Protein AF-A0A3D4BAF2-F1 (afdb_monomer_lite)

Radius of gyration: 17.15 Å; chains: 1; bounding box: 44×29×36 Å

Sequence (76 aa):
MDPTCLNYLLTDQERRRFEEDGYFIVKDVLPREMIPELIAVVDRIDAELRPNFDRGPYEGCNHFDFIGQDDIFLEL

pLDDT: mean 90.04, std 6.48, range [60.97, 97.25]

Secondary structure (DSSP, 8-state):
--GGGGS--S-HHHHHHHHHHS--PPPS-S-TTHHHHHHHHHHHHHHHHGGGSS--TTS-----SGGGG-GGGG--

Foldseek 3Di:
DDPCVPPPPDDPVQVVCCVPVVHGDDPPPDPPVLVVVVVVQVVVVCVVCVVVDPDDPPDDDDDPPCCVVDVSSVVD

Structure (mmCIF, N/CA/C/O backbone):
data_AF-A0A3D4BAF2-F1
#
_entry.id   AF-A0A3D4BAF2-F1
#
loop_
_atom_site.group_PDB
_atom_site.id
_atom_site.type_symbol
_atom_site.label_atom_id
_atom_site.label_alt_id
_atom_site.label_comp_id
_atom_site.label_asym_id
_atom_site.label_entity_id
_atom_site.label_seq_id
_atom_site.pdbx_PDB_ins_code
_atom_site.Cartn_x
_atom_site.Cartn_y
_atom_site.Cartn_z
_atom_site.occupancy
_atom_site.B_iso_or_equiv
_atom_site.auth_seq_id
_atom_site.auth_comp_id
_atom_site.auth_asym_id
_atom_site.auth_atom_id
_atom_site.pdbx_PDB_model_num
ATOM 1 N N . MET A 1 1 ? -20.286 0.454 -6.326 1.00 60.97 1 MET A N 1
ATOM 2 C CA . MET A 1 1 ? -19.975 0.926 -4.962 1.00 60.97 1 MET A CA 1
ATOM 3 C C . MET A 1 1 ? -21.004 0.323 -4.020 1.00 60.97 1 MET A C 1
ATOM 5 O O . MET A 1 1 ? -22.188 0.437 -4.320 1.00 60.97 1 MET A O 1
ATOM 9 N N . ASP A 1 2 ? -20.567 -0.367 -2.968 1.00 78.50 2 ASP A N 1
ATOM 10 C CA . ASP A 1 2 ? -21.450 -0.963 -1.956 1.00 78.50 2 ASP A CA 1
ATOM 11 C C . ASP A 1 2 ? -21.901 0.122 -0.952 1.00 78.50 2 ASP A C 1
ATOM 13 O O . ASP A 1 2 ? -21.033 0.752 -0.351 1.00 78.50 2 ASP A O 1
ATOM 17 N N . PRO A 1 3 ? -23.213 0.370 -0.747 1.00 82.25 3 PRO A N 1
ATOM 18 C CA . PRO A 1 3 ? -23.711 1.396 0.180 1.00 82.25 3 PRO A CA 1
ATOM 19 C C . PRO A 1 3 ? -23.272 1.217 1.639 1.00 82.25 3 PRO A C 1
ATOM 21 O O . PRO A 1 3 ? -23.317 2.172 2.413 1.00 82.25 3 PRO A O 1
ATOM 24 N N . THR A 1 4 ? -22.855 0.012 2.034 1.00 79.69 4 THR A N 1
ATOM 25 C CA . THR A 1 4 ? -22.380 -0.271 3.394 1.00 79.69 4 THR A CA 1
ATOM 26 C C . THR A 1 4 ? -21.066 0.429 3.731 1.00 79.69 4 THR A C 1
ATOM 28 O O . THR A 1 4 ? -20.779 0.600 4.914 1.00 79.69 4 THR A O 1
ATOM 31 N N . CYS A 1 5 ? -20.319 0.927 2.737 1.00 71.81 5 CYS A N 1
ATOM 32 C CA . CYS A 1 5 ? -19.119 1.740 2.960 1.00 71.81 5 CYS A CA 1
ATOM 33 C C . CYS A 1 5 ? -19.402 3.068 3.684 1.00 71.81 5 CYS A C 1
ATOM 35 O O . CYS A 1 5 ? -18.480 3.700 4.192 1.00 71.81 5 CYS A O 1
ATOM 37 N N . LEU A 1 6 ? -20.672 3.488 3.739 1.00 74.56 6 LEU A N 1
ATOM 38 C CA . LEU A 1 6 ? -21.126 4.667 4.479 1.00 74.56 6 LEU A CA 1
ATOM 39 C C . LEU A 1 6 ? -21.365 4.381 5.968 1.00 74.56 6 LEU A C 1
ATOM 41 O O . LEU A 1 6 ? -21.548 5.314 6.751 1.00 74.56 6 LEU A O 1
ATOM 45 N N . ASN A 1 7 ? -21.389 3.109 6.368 1.00 80.88 7 ASN A N 1
ATOM 46 C CA . ASN A 1 7 ? -21.496 2.732 7.770 1.00 80.88 7 ASN A CA 1
ATOM 47 C C . ASN A 1 7 ? -20.130 2.862 8.450 1.00 80.88 7 ASN A C 1
ATOM 49 O O . ASN A 1 7 ? -19.090 2.665 7.828 1.00 80.88 7 ASN A O 1
ATOM 53 N N . TYR A 1 8 ? -20.124 3.136 9.756 1.00 70.31 8 TYR A N 1
ATOM 54 C CA . TYR A 1 8 ? -18.907 2.989 10.551 1.00 70.31 8 TYR A CA 1
ATOM 55 C C . TYR A 1 8 ? -18.483 1.515 10.540 1.00 70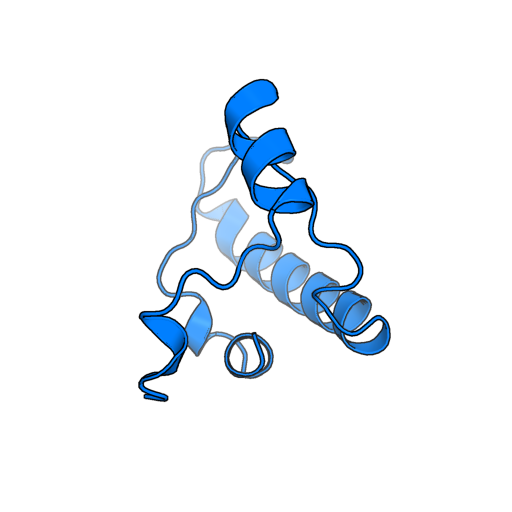.31 8 TYR A C 1
ATOM 57 O O . TYR A 1 8 ? -19.108 0.683 11.191 1.00 70.31 8 TYR A O 1
ATOM 65 N N . LEU A 1 9 ? -17.438 1.206 9.768 1.00 81.69 9 LEU A N 1
ATOM 66 C CA . LEU A 1 9 ? -16.906 -0.152 9.614 1.00 81.69 9 LEU A CA 1
ATOM 67 C C . LEU A 1 9 ? -15.970 -0.562 10.759 1.00 81.69 9 LEU A C 1
ATOM 69 O O . LEU A 1 9 ? -15.659 -1.740 10.898 1.00 81.69 9 LEU A O 1
ATOM 73 N N . LEU A 1 10 ? -15.531 0.400 11.578 1.00 85.88 10 LEU A N 1
ATOM 74 C CA . LEU A 1 10 ? -14.701 0.127 12.746 1.00 85.88 10 LEU A CA 1
ATOM 75 C C . LEU A 1 10 ? -15.533 -0.512 13.852 1.00 85.88 10 LEU A C 1
ATOM 77 O O . LEU A 1 10 ? -16.603 -0.016 14.212 1.00 85.88 10 LEU A O 1
ATOM 81 N N . THR A 1 11 ? -14.987 -1.555 14.462 1.00 88.75 11 THR A N 1
ATOM 82 C CA . THR A 1 11 ? -15.478 -2.035 15.752 1.00 88.75 11 THR A CA 1
ATOM 83 C C . THR A 1 11 ? -15.278 -0.965 16.830 1.00 88.75 11 THR A C 1
ATOM 85 O O . THR A 1 11 ? -14.381 -0.122 16.740 1.00 88.75 11 THR A O 1
ATOM 88 N N . ASP A 1 12 ? -16.057 -1.026 17.915 1.00 91.19 12 ASP A N 1
ATOM 89 C CA . ASP A 1 12 ? -15.896 -0.103 19.050 1.00 91.19 12 ASP A CA 1
ATOM 90 C C . ASP A 1 12 ? -14.470 -0.119 19.627 1.00 91.19 12 ASP A C 1
ATOM 92 O O . ASP A 1 12 ? -13.977 0.898 20.113 1.00 91.19 12 ASP A O 1
ATOM 96 N N . GLN A 1 13 ? -13.791 -1.269 19.571 1.00 90.69 13 GLN A N 1
ATOM 97 C CA . GLN A 1 13 ? -12.409 -1.393 20.028 1.00 90.69 13 GLN A CA 1
ATOM 98 C C . GLN A 1 13 ? -11.429 -0.668 19.098 1.00 90.69 13 GLN A C 1
ATOM 100 O O . GLN A 1 13 ? -10.540 0.029 19.584 1.00 90.69 13 GLN A O 1
ATOM 105 N N . GLU A 1 14 ? -11.563 -0.834 17.782 1.00 91.75 14 GLU A N 1
ATOM 106 C CA . GLU A 1 14 ? -10.713 -0.148 16.798 1.00 91.75 14 GLU A CA 1
ATOM 107 C C . GLU A 1 14 ? -10.933 1.359 16.839 1.00 91.75 14 GLU A C 1
ATOM 109 O O . GLU A 1 14 ? -9.967 2.118 16.818 1.00 91.75 14 GLU A O 1
ATOM 114 N N . ARG A 1 15 ? -12.189 1.787 16.995 1.00 90.81 15 ARG A N 1
ATOM 115 C CA . ARG A 1 15 ? -12.537 3.192 17.182 1.00 90.81 15 ARG A CA 1
ATOM 116 C C . ARG A 1 15 ? -11.859 3.787 18.413 1.00 90.81 15 ARG A C 1
ATOM 118 O O . ARG A 1 15 ? -11.232 4.831 18.293 1.00 90.81 15 ARG A O 1
ATOM 125 N N . ARG A 1 16 ? -11.947 3.126 19.574 1.00 93.38 16 ARG A N 1
ATOM 126 C CA . ARG A 1 16 ? -11.284 3.606 20.800 1.00 93.38 16 ARG A CA 1
ATOM 127 C C . ARG A 1 16 ? -9.773 3.698 20.634 1.00 93.38 16 ARG A C 1
ATOM 129 O O . ARG A 1 16 ? -9.207 4.720 20.987 1.00 93.38 16 ARG A O 1
ATOM 136 N N . ARG A 1 17 ? -9.134 2.678 20.047 1.00 93.88 17 ARG A N 1
ATOM 137 C CA . ARG A 1 17 ? -7.688 2.719 19.760 1.00 93.88 17 ARG A CA 1
ATOM 138 C C . ARG A 1 17 ? -7.329 3.894 18.863 1.00 93.88 17 ARG A C 1
ATOM 140 O O . ARG A 1 17 ? -6.403 4.625 19.171 1.00 93.88 17 ARG A O 1
ATOM 147 N N . PHE A 1 18 ? -8.093 4.117 17.798 1.00 92.88 18 PHE A N 1
ATOM 148 C CA . PHE A 1 18 ? -7.865 5.259 16.922 1.00 92.88 18 PHE A CA 1
ATOM 1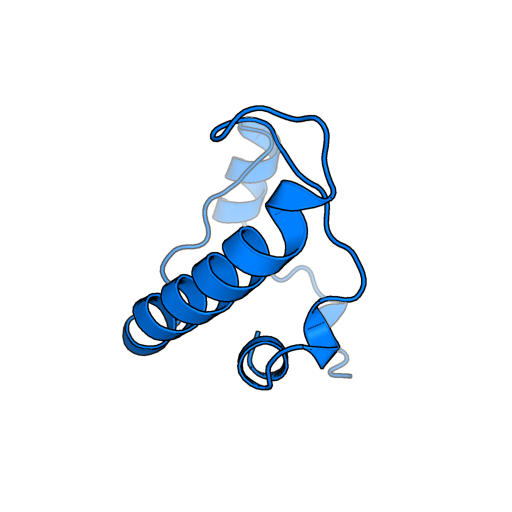49 C C . PHE A 1 18 ? -8.043 6.602 17.649 1.00 92.88 18 PHE A C 1
ATOM 151 O O . PHE A 1 18 ? -7.241 7.508 17.449 1.00 92.88 18 PHE A O 1
ATOM 158 N N . GLU A 1 19 ? -9.062 6.735 18.502 1.00 94.12 19 GLU A N 1
ATOM 159 C CA . GLU A 1 19 ? -9.320 7.952 19.285 1.00 94.12 19 GLU A CA 1
ATOM 160 C C . GLU A 1 19 ? -8.251 8.206 20.368 1.00 94.12 19 GLU A C 1
ATOM 162 O O . GLU A 1 19 ? -7.914 9.361 20.622 1.00 94.12 19 GLU A O 1
ATOM 167 N N . GLU A 1 20 ? -7.707 7.155 20.990 1.00 96.06 20 GLU A N 1
ATOM 168 C CA . GLU A 1 20 ? -6.691 7.243 22.050 1.00 96.06 20 GLU A CA 1
ATOM 169 C C . GLU A 1 20 ? -5.263 7.395 21.494 1.00 96.06 20 GLU A C 1
ATOM 171 O O . GLU A 1 20 ? -4.509 8.249 21.962 1.00 96.06 20 GLU A O 1
ATOM 176 N N . ASP A 1 21 ? -4.902 6.606 20.478 1.00 95.81 21 ASP A N 1
ATOM 177 C CA . ASP A 1 21 ? -3.536 6.510 19.945 1.00 95.81 21 ASP A CA 1
ATOM 178 C C . ASP A 1 21 ? -3.320 7.367 18.680 1.00 95.81 21 ASP A C 1
ATOM 180 O O . ASP A 1 21 ? -2.182 7.596 18.265 1.00 95.81 21 ASP A O 1
ATOM 184 N N . GLY A 1 22 ? -4.397 7.835 18.037 1.00 94.44 22 GLY A N 1
ATOM 185 C CA . GLY A 1 22 ? -4.365 8.562 16.759 1.00 94.44 22 GLY A CA 1
ATOM 186 C C . GLY A 1 22 ? -4.192 7.669 15.521 1.00 94.44 22 GLY A C 1
ATOM 187 O O . GLY A 1 22 ? -4.147 8.169 14.397 1.00 94.44 22 GLY A O 1
ATOM 188 N N . TYR A 1 23 ? -4.084 6.353 15.711 1.00 92.81 23 TYR A N 1
ATOM 189 C CA . TYR A 1 23 ? -3.996 5.335 14.665 1.00 92.81 23 TYR A CA 1
ATOM 190 C C . TYR A 1 23 ? -4.507 3.990 15.200 1.00 92.81 23 TYR A C 1
ATOM 192 O O . TYR A 1 23 ? -4.681 3.800 16.400 1.00 92.81 23 TYR A O 1
ATOM 200 N N . PHE A 1 24 ? -4.733 3.023 14.316 1.00 92.50 24 PHE A N 1
ATOM 201 C CA . PHE A 1 24 ? -4.911 1.627 14.710 1.00 92.50 24 PHE A CA 1
ATOM 202 C C . PHE A 1 24 ? -4.310 0.717 13.638 1.00 92.50 24 PHE A C 1
ATOM 204 O O . PHE A 1 24 ? -4.111 1.130 12.497 1.00 92.50 24 PHE A O 1
ATOM 211 N N . ILE A 1 25 ? -3.981 -0.516 14.015 1.00 90.44 25 ILE A N 1
ATOM 212 C CA . ILE A 1 25 ? -3.353 -1.484 13.114 1.00 90.44 25 ILE A CA 1
ATOM 213 C C . ILE A 1 25 ? -4.408 -2.485 12.662 1.00 90.44 25 ILE A C 1
ATOM 215 O O . ILE A 1 25 ? -4.905 -3.266 13.477 1.00 90.44 25 ILE A O 1
ATOM 219 N N . VAL A 1 26 ? -4.682 -2.503 11.359 1.00 89.25 26 VAL A N 1
ATOM 220 C CA . VAL A 1 26 ? -5.399 -3.606 10.717 1.00 89.25 26 VAL A CA 1
ATOM 221 C C . VAL A 1 26 ? -4.369 -4.659 10.331 1.00 89.25 26 VAL A C 1
ATOM 223 O O . VAL A 1 26 ? -3.407 -4.376 9.616 1.00 89.25 26 VAL A O 1
ATOM 226 N N . LYS A 1 27 ? -4.525 -5.867 10.863 1.00 90.38 27 LYS A N 1
ATOM 227 C CA . LYS A 1 27 ? -3.610 -6.978 10.588 1.00 90.38 27 LYS A CA 1
ATOM 228 C C . LYS A 1 27 ? -4.063 -7.736 9.350 1.00 90.38 27 LYS A C 1
ATOM 230 O O . LYS A 1 27 ? -5.257 -7.795 9.083 1.00 90.38 27 LYS A O 1
ATOM 235 N N . ASP A 1 28 ? -3.096 -8.318 8.644 1.00 90.69 28 ASP A N 1
ATOM 236 C CA . ASP A 1 28 ? -3.337 -9.238 7.527 1.00 90.69 28 ASP A CA 1
ATOM 237 C C . ASP A 1 28 ? -4.255 -8.640 6.430 1.00 90.69 28 ASP A C 1
ATOM 239 O O . ASP A 1 28 ? -5.060 -9.346 5.834 1.00 90.69 28 ASP A O 1
ATOM 243 N N . VAL A 1 29 ? -4.136 -7.325 6.170 1.00 91.12 29 VAL A N 1
ATOM 244 C CA . VAL A 1 29 ? -4.897 -6.614 5.116 1.00 91.12 29 VAL A CA 1
ATOM 245 C C . VAL A 1 29 ? -4.542 -7.127 3.724 1.00 91.12 29 VAL A C 1
ATOM 247 O O . VAL A 1 29 ? -5.397 -7.187 2.849 1.00 91.12 29 VAL A O 1
ATOM 250 N N . LEU A 1 30 ? -3.275 -7.491 3.528 1.00 93.62 30 LEU A N 1
ATOM 251 C CA . LEU A 1 30 ? -2.773 -8.028 2.272 1.00 93.62 30 LEU A CA 1
ATOM 252 C C . LEU A 1 30 ? -2.604 -9.549 2.402 1.00 93.62 30 LEU A C 1
ATOM 254 O O . LEU A 1 30 ? -2.004 -9.999 3.390 1.00 93.62 30 LEU A O 1
ATOM 258 N N . PRO A 1 31 ? -3.069 -10.340 1.417 1.00 94.75 31 PRO A N 1
ATOM 259 C CA . PRO A 1 31 ? -2.738 -11.756 1.323 1.00 94.75 31 PRO A CA 1
ATOM 260 C C . PRO A 1 31 ? -1.221 -11.967 1.358 1.00 94.75 31 PRO A C 1
ATOM 262 O O . PRO A 1 31 ? -0.458 -11.220 0.743 1.00 94.75 31 PRO A O 1
ATOM 265 N N . ARG A 1 32 ? -0.755 -12.982 2.091 1.00 95.12 32 ARG A N 1
ATOM 266 C CA . ARG A 1 32 ? 0.688 -13.185 2.331 1.00 95.12 32 ARG A CA 1
ATOM 267 C C . ARG A 1 32 ? 1.449 -13.515 1.054 1.00 95.12 32 ARG A C 1
ATOM 269 O O . ARG A 1 32 ? 2.613 -13.160 0.924 1.00 95.12 32 ARG A O 1
ATOM 276 N N . GLU A 1 33 ? 0.781 -14.202 0.148 1.00 94.50 33 GLU A N 1
ATOM 277 C CA . GLU A 1 33 ? 1.232 -14.583 -1.180 1.00 94.50 33 GLU A CA 1
ATOM 278 C C . GLU A 1 33 ? 1.413 -13.383 -2.116 1.00 94.50 33 GLU A C 1
ATOM 280 O O . GLU A 1 33 ? 2.299 -13.422 -2.959 1.00 94.50 33 GLU A O 1
ATOM 285 N N . MET A 1 34 ? 0.657 -12.300 -1.913 1.00 95.38 34 MET A N 1
ATOM 286 C CA . MET A 1 34 ? 0.736 -11.083 -2.729 1.00 95.38 34 MET A CA 1
ATOM 287 C C . MET A 1 34 ? 1.929 -10.198 -2.333 1.00 95.38 34 MET A C 1
ATOM 289 O O . MET A 1 34 ? 2.439 -9.422 -3.138 1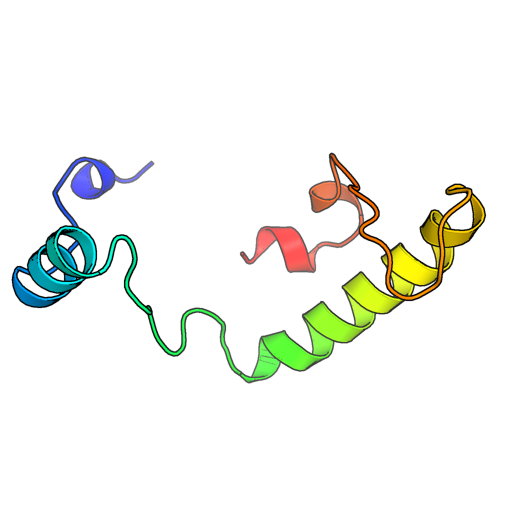.00 95.38 34 MET A O 1
ATOM 293 N N . ILE A 1 35 ? 2.413 -10.315 -1.090 1.00 95.38 35 ILE A N 1
ATOM 294 C CA . ILE A 1 35 ? 3.485 -9.460 -0.556 1.00 95.38 35 ILE A CA 1
ATOM 295 C C . ILE A 1 35 ? 4.789 -9.567 -1.375 1.00 95.38 35 ILE A C 1
ATOM 297 O O . ILE A 1 35 ? 5.321 -8.520 -1.744 1.00 95.38 35 ILE A O 1
ATOM 301 N N . PRO A 1 36 ? 5.334 -10.764 -1.684 1.00 97.19 36 PRO A N 1
ATOM 302 C CA . PRO A 1 36 ? 6.556 -10.877 -2.481 1.00 97.19 36 PRO A CA 1
ATOM 303 C C . PRO A 1 36 ? 6.420 -10.290 -3.888 1.00 97.19 36 PRO A C 1
ATOM 305 O O . PRO A 1 36 ? 7.375 -9.706 -4.397 1.00 97.19 36 PRO A O 1
ATOM 308 N N . GLU A 1 37 ? 5.245 -10.430 -4.503 1.00 96.50 37 GLU A N 1
ATOM 309 C CA . GLU A 1 37 ? 4.975 -9.915 -5.846 1.00 96.50 37 GLU A CA 1
ATOM 310 C C . GLU A 1 37 ? 4.929 -8.383 -5.841 1.00 96.50 37 GLU A C 1
ATOM 312 O O . GLU A 1 37 ? 5.617 -7.744 -6.636 1.00 96.50 37 GLU A O 1
ATOM 317 N N . LEU A 1 38 ? 4.234 -7.786 -4.865 1.00 96.31 38 LEU A N 1
ATOM 318 C CA . LEU A 1 38 ? 4.212 -6.333 -4.673 1.00 96.31 38 LEU A CA 1
ATOM 319 C C . LEU A 1 38 ? 5.607 -5.759 -4.427 1.00 96.31 38 LEU A C 1
ATOM 321 O O . LEU A 1 38 ? 5.950 -4.730 -5.005 1.00 96.31 38 LEU A O 1
ATOM 325 N N . ILE A 1 39 ? 6.419 -6.419 -3.594 1.00 96.56 39 ILE A N 1
ATOM 326 C CA . ILE A 1 39 ? 7.798 -5.986 -3.326 1.00 96.56 39 ILE A CA 1
ATOM 327 C C . ILE A 1 39 ? 8.602 -5.964 -4.627 1.00 96.56 39 ILE A C 1
ATOM 329 O O . ILE A 1 39 ? 9.215 -4.949 -4.941 1.00 96.56 39 ILE A O 1
ATOM 333 N N . ALA A 1 40 ? 8.553 -7.039 -5.419 1.00 97.25 40 ALA A N 1
ATOM 334 C CA . ALA A 1 40 ? 9.306 -7.123 -6.667 1.00 97.25 40 ALA A CA 1
ATOM 335 C C . ALA A 1 40 ? 8.902 -6.036 -7.680 1.00 97.25 40 ALA A C 1
ATOM 337 O O . ALA A 1 40 ? 9.761 -5.461 -8.353 1.00 97.25 40 ALA A O 1
ATOM 338 N N . VAL A 1 41 ? 7.604 -5.735 -7.781 1.00 96.50 41 VAL A N 1
ATOM 339 C CA . VAL A 1 41 ? 7.084 -4.687 -8.668 1.00 96.50 41 VAL A CA 1
ATOM 340 C C . VAL A 1 41 ? 7.511 -3.296 -8.197 1.00 96.50 41 VAL A C 1
ATOM 342 O O . VAL A 1 41 ? 8.001 -2.503 -9.001 1.00 96.50 41 VAL A O 1
ATOM 345 N N . VAL A 1 42 ? 7.377 -2.997 -6.903 1.00 94.38 42 VAL A N 1
ATOM 346 C CA . VAL A 1 42 ? 7.774 -1.696 -6.345 1.00 94.38 42 VAL A CA 1
ATOM 347 C C . VAL A 1 42 ? 9.288 -1.492 -6.435 1.00 94.38 42 VAL A C 1
ATOM 349 O O . VAL A 1 42 ? 9.714 -0.406 -6.820 1.00 94.38 42 VAL A O 1
ATOM 352 N N . ASP A 1 43 ? 10.098 -2.522 -6.174 1.00 94.94 43 ASP A N 1
ATOM 353 C CA . ASP A 1 43 ? 11.559 -2.462 -6.318 1.00 94.94 43 ASP A CA 1
ATOM 354 C C . ASP A 1 43 ? 11.972 -2.162 -7.768 1.00 94.94 43 ASP A C 1
ATOM 356 O O . ASP A 1 43 ? 12.872 -1.355 -8.012 1.00 94.94 43 ASP A O 1
ATOM 360 N N . ARG A 1 44 ? 11.290 -2.772 -8.748 1.00 95.62 44 ARG A N 1
ATOM 361 C CA . ARG A 1 44 ? 11.499 -2.486 -10.175 1.00 95.62 44 ARG A CA 1
ATOM 362 C C . ARG A 1 44 ? 11.175 -1.026 -10.501 1.00 95.62 44 ARG A C 1
ATOM 364 O O . ARG A 1 44 ? 11.985 -0.351 -11.133 1.00 95.62 44 ARG A O 1
ATOM 371 N N . ILE A 1 45 ? 10.019 -0.538 -10.054 1.00 93.81 45 ILE A N 1
ATOM 372 C CA . ILE A 1 45 ? 9.574 0.843 -10.291 1.00 93.81 45 ILE A CA 1
ATOM 373 C C . ILE A 1 45 ? 10.528 1.848 -9.628 1.00 93.81 45 ILE A C 1
ATOM 375 O O . ILE A 1 45 ? 10.915 2.833 -10.257 1.00 93.81 45 ILE A O 1
ATOM 379 N N . ASP A 1 46 ? 10.962 1.600 -8.389 1.00 92.69 46 ASP A N 1
ATOM 380 C CA . ASP A 1 46 ? 11.934 2.453 -7.698 1.00 92.69 46 ASP A CA 1
ATOM 381 C C . ASP A 1 46 ? 13.272 2.490 -8.443 1.00 92.69 46 ASP A C 1
ATOM 383 O O . ASP A 1 46 ? 13.799 3.573 -8.687 1.00 92.69 46 ASP A O 1
ATOM 387 N N . ALA A 1 47 ? 13.790 1.343 -8.891 1.00 92.12 47 ALA A N 1
ATOM 388 C CA . ALA A 1 47 ? 15.040 1.285 -9.648 1.00 92.12 47 ALA A CA 1
ATOM 389 C C . ALA A 1 47 ? 14.979 2.069 -10.974 1.00 92.12 47 ALA A C 1
ATOM 391 O O . ALA A 1 47 ? 15.972 2.684 -11.371 1.00 92.12 47 ALA A O 1
ATOM 392 N N . GLU A 1 48 ? 13.826 2.072 -11.648 1.00 91.94 48 GLU A N 1
ATOM 393 C CA . GLU A 1 48 ? 13.598 2.826 -12.886 1.00 91.94 48 GLU A CA 1
ATOM 394 C C . GLU A 1 48 ? 13.454 4.338 -12.636 1.00 91.94 48 GLU A C 1
ATOM 396 O O . GLU A 1 48 ? 13.945 5.156 -13.420 1.00 91.94 48 GLU A O 1
ATOM 401 N N . LEU A 1 49 ? 12.791 4.732 -11.546 1.00 90.88 49 LEU A N 1
ATOM 402 C CA . LEU A 1 49 ? 12.445 6.129 -11.281 1.00 90.88 49 LEU A CA 1
ATOM 403 C C . LEU A 1 49 ? 13.488 6.883 -10.467 1.00 90.88 49 LEU A C 1
ATOM 405 O O . LEU A 1 49 ? 13.692 8.073 -10.703 1.00 90.88 49 LEU A O 1
ATOM 409 N N . ARG A 1 50 ? 14.145 6.220 -9.515 1.00 90.44 50 ARG A N 1
ATOM 410 C CA . ARG A 1 50 ? 15.088 6.832 -8.575 1.00 90.44 50 ARG A CA 1
ATOM 411 C C . ARG A 1 50 ? 16.224 7.607 -9.242 1.00 90.44 50 ARG A C 1
ATOM 413 O O . ARG A 1 50 ? 16.517 8.689 -8.745 1.00 90.44 50 ARG A O 1
ATOM 420 N N . PRO A 1 51 ? 16.811 7.170 -10.375 1.00 92.00 51 PRO A N 1
ATOM 421 C CA . PRO A 1 51 ? 17.817 7.964 -11.084 1.00 92.00 51 PRO A CA 1
ATOM 422 C C . PRO A 1 51 ? 17.321 9.339 -11.561 1.00 92.00 51 PRO A C 1
ATOM 424 O O . PRO A 1 51 ? 18.137 10.219 -11.823 1.00 92.00 51 PRO A O 1
ATOM 427 N N . ASN A 1 52 ? 16.002 9.538 -11.674 1.00 90.38 52 ASN A N 1
ATOM 428 C CA . ASN A 1 52 ? 15.401 10.819 -12.058 1.00 90.38 52 ASN A CA 1
ATOM 429 C C . ASN A 1 52 ? 15.239 11.783 -10.873 1.00 90.38 52 ASN A C 1
ATOM 431 O O . ASN A 1 52 ? 14.903 12.952 -11.073 1.00 90.38 52 ASN A O 1
ATOM 435 N N . PHE A 1 53 ? 15.463 11.312 -9.646 1.00 86.62 53 PHE A N 1
ATOM 436 C CA . PHE A 1 53 ? 15.450 12.129 -8.444 1.00 86.62 53 PHE A CA 1
ATOM 437 C C . PHE A 1 53 ? 16.889 12.391 -7.997 1.00 86.62 53 PHE A C 1
ATOM 439 O O . PHE A 1 53 ? 17.687 11.470 -7.858 1.00 86.62 53 PHE A O 1
ATOM 446 N N . ASP A 1 54 ? 17.219 13.650 -7.716 1.00 86.38 54 ASP A N 1
ATOM 447 C CA . ASP A 1 54 ? 18.493 14.017 -7.082 1.00 86.38 54 ASP A CA 1
ATOM 448 C C . ASP A 1 54 ? 18.411 13.751 -5.569 1.00 86.38 54 ASP A C 1
ATOM 450 O O . ASP A 1 54 ? 18.341 14.669 -4.752 1.00 86.38 54 ASP A O 1
ATOM 454 N N . ARG A 1 55 ? 18.248 12.474 -5.209 1.00 86.69 55 ARG A N 1
ATOM 455 C CA . ARG A 1 55 ? 17.973 12.013 -3.846 1.00 86.69 55 ARG A CA 1
ATOM 456 C C . ARG A 1 55 ? 18.763 10.761 -3.500 1.00 86.69 55 ARG A C 1
ATOM 458 O O . ARG A 1 55 ? 19.094 9.941 -4.356 1.00 86.69 55 ARG A O 1
ATOM 465 N N . GLY A 1 56 ? 19.059 10.613 -2.213 1.00 87.38 56 GLY A N 1
ATOM 466 C CA . GLY A 1 56 ? 19.775 9.456 -1.681 1.00 87.38 56 GLY A CA 1
ATOM 467 C C . GLY A 1 56 ? 18.971 8.145 -1.756 1.00 87.38 56 GLY A C 1
ATOM 468 O O . GLY A 1 56 ? 17.745 8.161 -1.849 1.00 87.38 56 GLY A O 1
ATOM 469 N N . PRO A 1 57 ? 19.632 6.979 -1.612 1.00 85.50 57 PRO A N 1
ATOM 470 C CA . PRO A 1 57 ? 18.996 5.655 -1.695 1.00 85.50 57 PRO A CA 1
ATOM 471 C C . PRO A 1 57 ? 18.020 5.331 -0.547 1.00 85.50 57 PRO A C 1
ATOM 473 O O . PRO A 1 57 ? 17.411 4.267 -0.531 1.00 85.50 57 PRO A O 1
ATOM 476 N N . TYR A 1 58 ? 17.880 6.216 0.435 1.00 86.62 58 TYR A N 1
ATOM 477 C CA . TYR A 1 58 ? 16.927 6.068 1.540 1.00 86.62 58 TYR A CA 1
ATOM 478 C C . TYR A 1 58 ? 16.029 7.297 1.683 1.00 86.62 58 TYR A C 1
ATOM 480 O O . TYR A 1 58 ? 15.307 7.437 2.667 1.00 86.62 58 TYR A O 1
ATOM 488 N N . GLU A 1 59 ? 16.093 8.210 0.717 1.00 89.62 59 GLU A N 1
ATOM 489 C CA . GLU A 1 59 ? 15.264 9.400 0.707 1.00 89.62 59 GLU A CA 1
ATOM 490 C C . GLU A 1 59 ? 13.958 9.121 -0.033 1.00 89.62 59 GLU A C 1
ATOM 492 O O . GLU A 1 59 ? 13.919 8.453 -1.069 1.00 89.62 59 GLU A O 1
ATOM 497 N N . GLY A 1 60 ? 12.864 9.650 0.517 1.00 85.38 60 GLY A N 1
ATOM 498 C CA . GLY A 1 60 ? 11.538 9.461 -0.053 1.00 85.38 60 GLY A CA 1
ATOM 499 C C . GLY A 1 60 ? 11.461 10.015 -1.473 1.00 85.38 60 GLY A C 1
ATOM 500 O O . GLY A 1 60 ? 11.796 11.176 -1.713 1.00 85.38 60 GLY A O 1
ATOM 501 N N . CYS A 1 61 ? 10.978 9.202 -2.408 1.00 86.69 61 CYS A N 1
ATOM 502 C CA . CYS A 1 61 ? 10.682 9.597 -3.781 1.00 86.69 61 CYS A CA 1
ATOM 503 C C .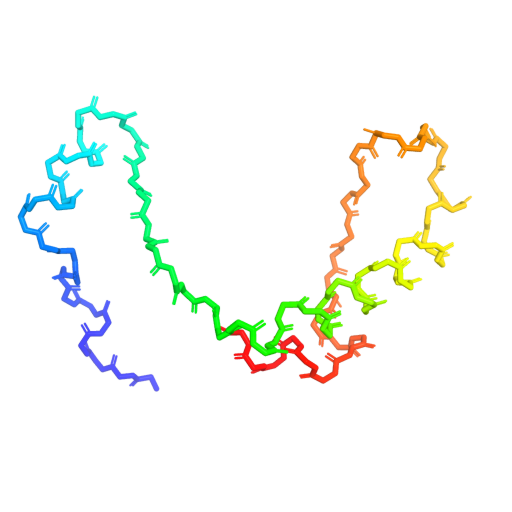 CYS A 1 61 ? 9.192 9.356 -4.029 1.00 86.69 61 CYS A C 1
ATOM 505 O O . CYS A 1 61 ? 8.762 8.220 -4.189 1.00 86.69 61 CYS A O 1
ATOM 507 N N . ASN A 1 62 ? 8.391 10.425 -3.997 1.00 88.19 62 ASN A N 1
ATOM 508 C CA . ASN A 1 62 ? 6.962 10.318 -4.276 1.00 88.19 62 ASN A CA 1
ATOM 509 C C . ASN A 1 62 ? 6.765 10.078 -5.771 1.00 88.19 62 ASN A C 1
ATOM 511 O O . ASN A 1 62 ? 7.150 10.920 -6.585 1.00 88.19 62 ASN A O 1
ATOM 515 N N . HIS A 1 63 ? 6.134 8.958 -6.097 1.00 89.31 63 HIS A N 1
ATOM 516 C CA . HIS A 1 63 ? 5.722 8.614 -7.447 1.00 89.31 63 HIS A CA 1
ATOM 517 C C . HIS A 1 63 ? 4.198 8.524 -7.505 1.00 89.31 63 HIS A C 1
ATOM 519 O O . HIS A 1 63 ? 3.580 7.818 -6.709 1.00 89.31 63 HIS A O 1
ATOM 525 N N . PHE A 1 64 ? 3.598 9.292 -8.408 1.00 90.31 64 PHE A N 1
ATOM 526 C CA . PHE A 1 64 ? 2.148 9.376 -8.578 1.00 90.31 64 PHE A CA 1
ATOM 527 C C . PHE A 1 64 ? 1.713 8.557 -9.796 1.00 90.31 64 PHE A C 1
ATOM 529 O O . PHE A 1 64 ? 2.538 8.180 -10.623 1.00 90.31 64 PHE A O 1
ATOM 536 N N . ASP A 1 65 ? 0.413 8.276 -9.902 1.00 91.00 65 ASP A N 1
ATOM 537 C CA . ASP A 1 65 ? -0.183 7.557 -11.038 1.00 91.00 65 ASP A CA 1
ATOM 538 C C . ASP A 1 65 ? 0.425 6.159 -11.302 1.00 91.00 65 ASP A C 1
ATOM 540 O O . ASP A 1 65 ? 0.441 5.667 -12.430 1.00 91.00 65 ASP A O 1
ATOM 544 N N . PHE A 1 66 ? 0.896 5.482 -10.246 1.00 91.19 66 PHE A N 1
ATOM 545 C CA . PHE A 1 66 ? 1.558 4.173 -10.342 1.00 91.19 66 PHE A CA 1
ATOM 546 C C . PHE A 1 66 ? 0.607 3.008 -10.661 1.00 91.19 66 PHE A C 1
ATOM 548 O O . PHE A 1 66 ? 1.063 1.970 -11.126 1.00 91.19 66 PHE A O 1
ATOM 555 N N . ILE A 1 67 ? -0.707 3.180 -10.459 1.00 92.62 67 ILE A N 1
ATOM 556 C CA . ILE A 1 67 ? -1.712 2.118 -10.656 1.00 92.62 67 ILE A CA 1
ATOM 557 C C . ILE A 1 67 ? -1.632 1.507 -12.063 1.00 92.62 67 ILE A C 1
ATOM 559 O O . ILE A 1 67 ? -1.799 0.307 -12.220 1.00 92.62 67 ILE A O 1
ATOM 563 N N . GLY A 1 68 ? -1.348 2.312 -13.093 1.00 92.25 68 GLY A N 1
ATOM 564 C CA . GLY A 1 68 ? -1.257 1.831 -14.477 1.00 92.25 68 GLY A CA 1
ATOM 565 C C . GLY A 1 68 ? 0.080 1.188 -14.860 1.00 92.25 68 GLY A C 1
ATOM 566 O O . GLY A 1 68 ? 0.266 0.857 -16.028 1.00 92.25 68 GLY A O 1
ATOM 567 N N . GLN A 1 69 ? 1.036 1.077 -13.935 1.00 93.06 69 GLN A N 1
ATOM 568 C CA . GLN A 1 69 ? 2.380 0.564 -14.226 1.00 93.06 69 GLN A CA 1
ATOM 569 C C . GLN A 1 69 ? 2.514 -0.947 -14.041 1.00 93.06 69 GLN A C 1
ATOM 571 O O . GLN A 1 69 ? 3.481 -1.530 -14.539 1.00 93.06 69 GLN A O 1
ATOM 576 N 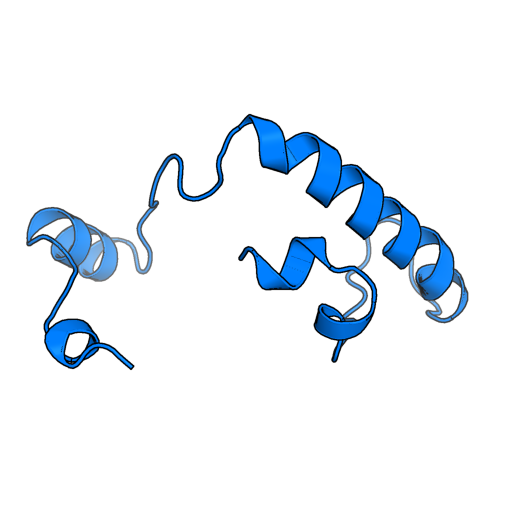N . ASP A 1 70 ? 1.579 -1.561 -13.317 1.00 95.56 70 ASP A N 1
ATOM 577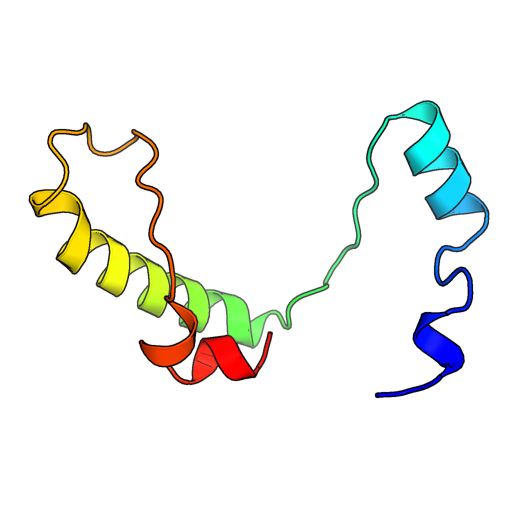 C CA . ASP A 1 70 ? 1.531 -2.998 -13.086 1.00 95.56 70 ASP A CA 1
ATOM 578 C C . ASP A 1 70 ? 0.118 -3.415 -12.648 1.00 95.56 70 ASP A C 1
ATOM 580 O O . ASP A 1 70 ? -0.521 -2.712 -11.861 1.00 95.56 70 ASP A O 1
ATOM 584 N N . ASP A 1 71 ? -0.366 -4.554 -13.143 1.00 94.62 71 ASP A N 1
ATOM 585 C CA . ASP A 1 71 ? -1.737 -5.014 -12.893 1.00 94.62 71 ASP A CA 1
ATOM 586 C C . ASP A 1 71 ? -1.964 -5.384 -11.419 1.00 94.62 71 ASP A C 1
ATOM 588 O O . ASP A 1 71 ? -3.093 -5.288 -10.938 1.00 94.62 71 ASP A O 1
ATOM 592 N N . ILE A 1 72 ? -0.905 -5.724 -10.669 1.00 94.44 72 ILE A N 1
ATOM 593 C CA . ILE A 1 72 ? -1.007 -6.075 -9.242 1.00 94.44 72 ILE A CA 1
ATOM 594 C C . ILE A 1 72 ? -1.607 -4.947 -8.392 1.00 94.44 72 ILE A C 1
ATOM 596 O O . ILE A 1 72 ? -2.226 -5.191 -7.359 1.00 94.44 72 ILE A O 1
ATOM 600 N N . PHE A 1 73 ? -1.470 -3.692 -8.827 1.00 93.81 73 PHE A N 1
ATOM 601 C CA . PHE A 1 73 ? -2.034 -2.550 -8.111 1.00 93.81 73 PHE A CA 1
ATOM 602 C C . PHE A 1 73 ? -3.551 -2.424 -8.264 1.00 93.81 73 PHE A C 1
ATOM 604 O O . PHE A 1 73 ? -4.170 -1.697 -7.492 1.00 93.81 73 PHE A O 1
ATOM 611 N N . LEU A 1 74 ? -4.154 -3.114 -9.237 1.00 92.81 74 LEU A N 1
ATOM 612 C CA . LEU A 1 74 ? -5.608 -3.189 -9.392 1.00 92.81 74 LEU A CA 1
ATOM 613 C C . LEU A 1 74 ? -6.252 -4.169 -8.403 1.00 92.81 74 LEU A C 1
ATOM 615 O O . LEU A 1 74 ? -7.471 -4.137 -8.235 1.00 92.81 74 LEU A O 1
ATOM 619 N N . GLU A 1 75 ? -5.453 -5.034 -7.773 1.00 89.94 75 GLU A N 1
ATOM 620 C CA . GLU A 1 75 ? -5.912 -6.011 -6.778 1.00 89.94 75 GLU A CA 1
ATOM 621 C C . GLU A 1 75 ? -5.886 -5.473 -5.334 1.00 89.94 75 GLU A C 1
ATOM 623 O O . GLU A 1 75 ? -6.379 -6.146 -4.426 1.00 89.94 75 GLU A O 1
ATOM 628 N N . LEU A 1 76 ? -5.339 -4.265 -5.125 1.00 87.06 76 LEU A N 1
ATOM 629 C CA . LEU A 1 76 ? -5.329 -3.534 -3.848 1.00 87.06 76 LEU A CA 1
ATOM 630 C C . LEU A 1 76 ? -6.671 -2.844 -3.558 1.00 87.06 76 LEU A C 1
ATOM 632 O O . LEU A 1 76 ? -7.105 -2.901 -2.384 1.00 87.06 76 LEU A O 1
#